Protein AF-A0A2A2HBJ5-F1 (afdb_monomer_lite)

Secondary structure (DSSP, 8-state):
-----------HHHHHH---TTS-HHHHHHHHHHHHHHHHHHHH-TTS--HHHHHHHHHHHHHHHTTPPPPHHHHHHHHHHHHHHHHH--S-TTHHHHHHHHHHHHHHHHHHHHHHH--S-HHHHHHHHHH---HHHHHHHHHHHHHH-HHHHHHHHHHHT-

Foldseek 3Di:
DPPPPPVPPDDLVVLVPFAAPQADPQLSVLLSLLLSLLVVLCVQQVVDDPPLSVVLSVVSVCCRHVNDRADLVNLVVNLVSLVCCLVPDPPGPPCVSSNVSSVSNSVSSVVRSLCNLPVDDPVNLVVCLVPDPDPVSVVVSVVCCCVNVVPVVVVVVVVVVD

Radius of gyration: 21.02 Å; chains: 1; bounding box: 53×34×55 Å

pLDDT: mean 84.23, std 13.8, range [29.95, 96.12]

Structure (mmCIF, N/CA/C/O backbone):
data_AF-A0A2A2HBJ5-F1
#
_entry.id   AF-A0A2A2HBJ5-F1
#
loop_
_atom_site.group_PDB
_atom_site.id
_atom_site.type_symbol
_atom_site.label_atom_id
_atom_site.label_alt_id
_atom_site.label_comp_id
_atom_site.label_asym_id
_atom_site.label_entity_id
_atom_site.label_seq_id
_atom_site.pdbx_PDB_ins_code
_atom_site.Cartn_x
_atom_site.Cartn_y
_atom_site.Cartn_z
_atom_site.occupancy
_atom_site.B_iso_or_equiv
_atom_site.auth_seq_id
_atom_site.auth_comp_id
_atom_site.auth_asym_id
_atom_site.auth_atom_id
_atom_site.pdbx_PDB_model_num
ATOM 1 N N . MET A 1 1 ? 28.585 -11.008 -18.381 1.00 34.12 1 MET A N 1
ATOM 2 C CA . MET A 1 1 ? 27.320 -11.475 -18.988 1.00 34.12 1 MET A CA 1
ATOM 3 C C . MET A 1 1 ? 26.312 -10.337 -18.865 1.00 34.12 1 MET A C 1
ATOM 5 O O . MET A 1 1 ? 25.834 -10.087 -17.770 1.00 34.12 1 MET A O 1
ATOM 9 N N . LYS A 1 2 ? 26.113 -9.544 -19.930 1.00 29.95 2 LYS A N 1
ATOM 10 C CA . LYS A 1 2 ? 25.170 -8.410 -19.924 1.00 29.95 2 LYS A CA 1
ATOM 11 C C . LYS A 1 2 ? 23.758 -8.976 -19.766 1.00 29.95 2 LYS A C 1
ATOM 13 O O . LYS A 1 2 ? 23.359 -9.791 -20.595 1.00 29.95 2 LYS A O 1
ATOM 18 N N . LEU A 1 3 ? 23.029 -8.568 -18.727 1.00 33.78 3 LEU A N 1
ATOM 19 C CA . LEU A 1 3 ? 21.599 -8.836 -18.556 1.00 33.78 3 LEU A CA 1
ATOM 20 C C . LEU A 1 3 ? 20.833 -8.122 -19.677 1.00 33.78 3 LEU A C 1
ATOM 22 O O . LEU A 1 3 ? 20.228 -7.079 -19.492 1.00 33.78 3 LEU A O 1
ATOM 26 N N . LYS A 1 4 ? 20.870 -8.701 -20.876 1.00 36.00 4 LYS A N 1
ATOM 27 C CA . LYS A 1 4 ? 20.031 -8.329 -22.011 1.00 36.00 4 LYS A CA 1
ATOM 28 C C . LYS A 1 4 ? 18.680 -9.033 -21.867 1.00 36.00 4 LYS A C 1
ATOM 30 O O . LYS A 1 4 ? 18.164 -9.589 -22.829 1.00 36.00 4 LYS A O 1
ATOM 35 N N . LYS A 1 5 ? 18.097 -9.021 -20.662 1.00 40.56 5 LYS A N 1
ATOM 36 C CA . LYS A 1 5 ? 16.644 -9.106 -20.577 1.00 40.56 5 LYS A CA 1
ATOM 37 C C . LYS A 1 5 ? 16.180 -7.758 -21.105 1.00 40.56 5 LYS A C 1
ATOM 39 O O . LYS A 1 5 ? 16.064 -6.798 -20.355 1.00 40.56 5 LYS A O 1
ATOM 44 N N . LYS A 1 6 ? 15.948 -7.689 -22.422 1.00 44.06 6 LYS A N 1
ATOM 45 C CA . LYS A 1 6 ? 14.835 -6.881 -22.916 1.00 44.06 6 LYS A CA 1
ATOM 46 C C . LYS A 1 6 ? 13.715 -7.236 -21.943 1.00 44.06 6 LYS A C 1
ATOM 48 O O . LYS A 1 6 ? 13.365 -8.413 -21.869 1.00 44.06 6 LYS A O 1
ATOM 53 N N . LEU A 1 7 ? 13.270 -6.300 -21.104 1.00 50.72 7 LEU A N 1
ATOM 54 C CA . LEU A 1 7 ? 11.927 -6.432 -20.567 1.00 50.72 7 LEU A CA 1
ATOM 55 C C . LEU A 1 7 ? 11.094 -6.549 -21.838 1.00 50.72 7 LEU A C 1
ATOM 57 O O . LEU A 1 7 ? 10.947 -5.575 -22.573 1.00 50.72 7 LEU A O 1
ATOM 61 N N . GLU A 1 8 ? 10.737 -7.778 -22.209 1.00 46.66 8 GLU A N 1
ATOM 62 C CA . GLU A 1 8 ? 9.662 -7.996 -23.147 1.00 46.66 8 GLU A CA 1
ATOM 63 C C . GLU A 1 8 ? 8.510 -7.339 -22.436 1.00 46.66 8 GLU A C 1
ATOM 65 O O . GLU A 1 8 ? 8.067 -7.785 -21.379 1.00 46.66 8 GLU A O 1
ATOM 70 N N . ILE A 1 9 ? 8.174 -6.148 -22.910 1.00 50.09 9 ILE A N 1
ATOM 71 C CA . ILE A 1 9 ? 7.037 -5.430 -22.398 1.00 50.09 9 ILE A CA 1
ATOM 72 C C . ILE A 1 9 ? 5.873 -6.207 -22.965 1.00 50.09 9 ILE A C 1
ATOM 74 O O . ILE A 1 9 ? 5.388 -5.909 -24.052 1.00 50.09 9 ILE A O 1
ATOM 78 N N . ILE A 1 10 ? 5.525 -7.255 -22.222 1.00 52.06 10 ILE A N 1
ATOM 79 C CA . ILE A 1 10 ? 4.247 -7.928 -22.249 1.00 52.06 10 ILE A CA 1
ATOM 80 C C . ILE A 1 10 ? 3.203 -6.814 -22.348 1.00 52.06 10 ILE A C 1
ATOM 82 O O . ILE A 1 10 ? 3.397 -5.737 -21.766 1.00 52.06 10 ILE A O 1
ATOM 86 N N . GLU A 1 11 ? 2.185 -7.015 -23.173 1.00 58.50 11 GLU A N 1
ATOM 87 C CA . GLU A 1 11 ? 1.231 -5.977 -23.542 1.00 58.50 11 GLU A CA 1
ATOM 88 C C . GLU A 1 11 ? 0.760 -5.184 -22.311 1.00 58.50 11 GLU A C 1
ATOM 90 O O . GLU A 1 11 ? 0.708 -5.681 -21.180 1.00 58.50 11 GLU A O 1
ATOM 95 N N . ILE A 1 12 ? 0.519 -3.884 -22.505 1.00 61.31 12 ILE A N 1
ATOM 96 C CA . ILE A 1 12 ? 0.071 -2.989 -21.424 1.00 61.31 12 ILE A CA 1
ATOM 97 C C . ILE A 1 12 ? -1.179 -3.567 -20.742 1.00 61.31 12 ILE A C 1
ATOM 99 O O . ILE A 1 12 ? -1.328 -3.434 -19.526 1.00 61.31 12 ILE A O 1
ATOM 103 N N . ASP A 1 13 ? -2.001 -4.263 -21.522 1.00 66.69 13 ASP A N 1
ATOM 104 C CA . ASP A 1 13 ? -3.262 -4.865 -21.113 1.00 66.69 13 ASP A CA 1
ATOM 105 C C . ASP A 1 13 ? -3.082 -5.982 -20.074 1.00 66.69 13 ASP A C 1
ATOM 107 O O . ASP A 1 13 ? -3.916 -6.126 -19.180 1.00 66.69 13 ASP A O 1
ATOM 111 N N . ASP A 1 14 ? -1.947 -6.684 -20.068 1.00 73.94 14 ASP A N 1
ATOM 112 C CA . ASP A 1 14 ? -1.684 -7.752 -19.099 1.00 73.94 14 ASP A CA 1
ATOM 113 C C . ASP A 1 14 ? -1.605 -7.211 -17.664 1.00 73.94 14 ASP A C 1
ATOM 115 O O . ASP A 1 14 ? -2.049 -7.877 -16.727 1.00 73.94 14 ASP A O 1
ATOM 119 N N . ILE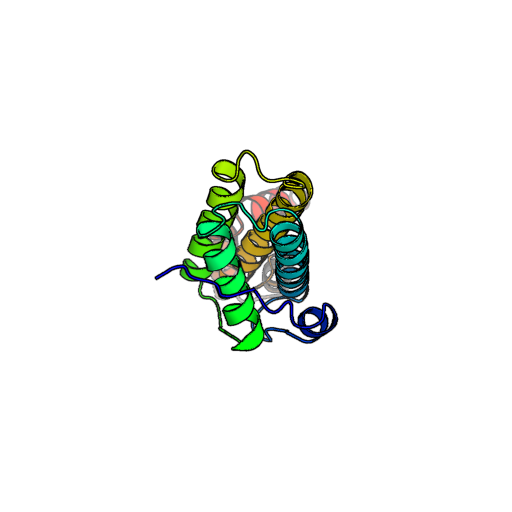 A 1 15 ? -1.136 -5.9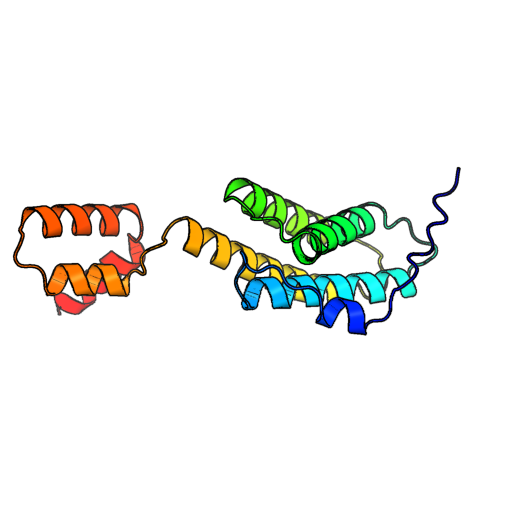69 -17.465 1.00 77.31 15 ILE A N 1
ATOM 120 C CA . ILE A 1 15 ? -1.141 -5.336 -16.132 1.00 77.31 15 ILE A CA 1
ATOM 121 C C . ILE A 1 15 ? -2.568 -5.098 -15.637 1.00 77.31 15 ILE A C 1
ATOM 123 O O . ILE A 1 15 ? -2.821 -5.160 -14.435 1.00 77.31 15 ILE A O 1
ATOM 127 N N . LEU A 1 16 ? -3.512 -4.819 -16.535 1.00 74.81 16 LEU A N 1
ATOM 128 C CA . LEU A 1 16 ? -4.896 -4.560 -16.139 1.00 74.81 16 LEU A CA 1
ATOM 129 C C . LEU A 1 16 ? -5.548 -5.821 -15.558 1.00 74.81 16 LEU A C 1
ATOM 131 O O . LEU A 1 16 ? -6.397 -5.720 -14.670 1.00 74.81 16 LEU A O 1
ATOM 135 N N . THR A 1 17 ? -5.101 -6.997 -16.008 1.00 82.25 17 THR A N 1
ATOM 136 C CA . THR A 1 17 ? -5.641 -8.297 -15.587 1.00 82.25 17 THR A CA 1
ATOM 137 C C . THR A 1 17 ? -5.061 -8.841 -14.284 1.00 82.25 17 THR A C 1
ATOM 139 O O . THR A 1 17 ? -5.722 -9.642 -13.624 1.00 82.25 17 THR A O 1
ATOM 142 N N . VAL A 1 18 ? -3.867 -8.406 -13.861 1.00 85.94 18 VAL A N 1
ATOM 143 C CA . VAL A 1 18 ? -3.277 -8.897 -12.604 1.00 85.94 18 VAL A CA 1
ATOM 144 C C . VAL A 1 18 ? -3.994 -8.288 -11.408 1.00 85.94 18 VAL A C 1
ATOM 146 O O . VAL A 1 18 ? -4.251 -7.087 -11.380 1.00 85.94 18 VAL A O 1
ATOM 149 N N . ASN A 1 19 ? -4.346 -9.095 -10.410 1.00 90.62 19 ASN A N 1
ATOM 150 C CA . ASN A 1 19 ? -5.030 -8.628 -9.209 1.00 90.62 19 ASN A CA 1
ATOM 151 C C . ASN A 1 19 ? -4.725 -9.552 -8.031 1.00 90.62 19 ASN A C 1
ATOM 153 O O . ASN A 1 19 ? -4.814 -10.770 -8.166 1.00 90.62 19 ASN A O 1
ATOM 157 N N . ASN A 1 20 ? -4.431 -8.969 -6.875 1.00 92.25 20 ASN A N 1
ATOM 158 C CA . ASN A 1 20 ? -4.217 -9.702 -5.639 1.00 92.25 20 ASN A CA 1
ATOM 159 C C . ASN A 1 20 ? -5.466 -9.604 -4.756 1.00 92.25 20 ASN A C 1
ATOM 161 O O . ASN A 1 20 ? -5.850 -8.516 -4.331 1.00 92.25 20 ASN A O 1
ATOM 165 N N . SER A 1 21 ? -6.091 -10.744 -4.471 1.00 93.44 21 SER A N 1
ATOM 166 C CA . SER A 1 21 ? -7.329 -10.836 -3.691 1.00 93.44 21 SER A CA 1
ATOM 167 C C . SER A 1 21 ? -7.151 -10.545 -2.199 1.00 93.44 21 SER A C 1
ATOM 169 O O . SER A 1 21 ? -8.144 -10.411 -1.494 1.00 93.44 21 SER A O 1
ATOM 171 N N . TYR A 1 22 ? -5.914 -10.505 -1.697 1.00 90.56 22 TYR A N 1
ATOM 172 C CA . TYR A 1 22 ? -5.607 -10.167 -0.304 1.00 90.56 22 TYR A CA 1
ATOM 173 C C . TYR A 1 22 ? -5.386 -8.672 -0.072 1.00 90.56 22 TYR A C 1
ATOM 175 O O . TYR A 1 22 ? -5.244 -8.271 1.079 1.00 90.56 22 TYR A O 1
ATOM 183 N N . LEU A 1 23 ? -5.306 -7.866 -1.131 1.00 92.06 23 LEU A N 1
ATOM 184 C CA . LEU A 1 23 ? -5.064 -6.428 -1.037 1.00 92.06 23 LEU A CA 1
ATOM 185 C C . LEU A 1 23 ? -6.345 -5.660 -1.346 1.00 92.06 23 LEU A C 1
ATOM 187 O O . LEU A 1 23 ? -7.176 -6.121 -2.131 1.00 92.06 23 LEU A O 1
ATOM 191 N N . SER A 1 24 ? -6.479 -4.457 -0.790 1.00 92.31 24 SER A N 1
ATOM 192 C CA . SER A 1 24 ? -7.568 -3.559 -1.171 1.00 92.31 24 SER A CA 1
ATOM 193 C C . SER A 1 24 ? -7.546 -3.229 -2.670 1.00 92.31 24 SER A C 1
ATOM 195 O O . SER A 1 24 ? -6.492 -3.219 -3.318 1.00 92.31 24 SER A O 1
ATOM 197 N N . ASP A 1 25 ? -8.710 -2.893 -3.230 1.00 92.88 25 ASP A N 1
ATOM 198 C CA . ASP A 1 25 ? -8.819 -2.422 -4.619 1.00 92.88 25 ASP A CA 1
ATOM 199 C C . ASP A 1 25 ? -7.935 -1.194 -4.866 1.00 92.88 25 ASP A C 1
ATOM 201 O O . ASP A 1 25 ? -7.306 -1.062 -5.917 1.00 92.88 25 ASP A O 1
ATOM 205 N N . ASN A 1 26 ? -7.833 -0.322 -3.861 1.00 93.50 26 ASN A N 1
ATOM 206 C CA . ASN A 1 26 ? -7.007 0.876 -3.909 1.00 93.50 26 ASN A CA 1
ATOM 207 C C . ASN A 1 26 ? -5.511 0.536 -4.017 1.00 93.50 26 ASN A C 1
ATOM 209 O O . ASN A 1 26 ? -4.806 1.084 -4.867 1.00 93.50 26 ASN A O 1
ATOM 213 N N . LEU A 1 27 ? -5.016 -0.403 -3.201 1.00 95.19 27 LEU A N 1
ATOM 214 C CA . LEU A 1 27 ? -3.620 -0.830 -3.279 1.00 95.19 27 LEU A CA 1
ATOM 215 C C . LEU A 1 27 ? -3.331 -1.577 -4.589 1.00 95.19 27 LEU A C 1
ATOM 217 O O . LEU A 1 27 ? -2.321 -1.297 -5.240 1.00 95.19 27 LEU A O 1
ATOM 221 N N . ASN A 1 28 ? -4.240 -2.456 -5.024 1.00 94.44 28 ASN A N 1
ATOM 222 C CA . ASN A 1 28 ? -4.165 -3.106 -6.334 1.00 94.44 28 ASN A CA 1
ATOM 223 C C . ASN A 1 28 ? -4.045 -2.077 -7.465 1.00 94.44 28 ASN A C 1
ATOM 225 O O . ASN A 1 28 ? -3.174 -2.202 -8.326 1.00 94.44 28 ASN A O 1
ATOM 229 N N . HIS A 1 29 ? -4.889 -1.044 -7.456 1.00 94.31 29 HIS A N 1
ATOM 230 C CA . HIS A 1 29 ? -4.878 0.015 -8.459 1.00 94.31 29 HIS A CA 1
ATOM 231 C C . HIS A 1 29 ? -3.514 0.713 -8.542 1.00 94.31 29 HIS A C 1
ATOM 233 O O . HIS A 1 29 ? -2.923 0.789 -9.622 1.00 94.31 29 HIS A O 1
ATOM 239 N N . TYR A 1 30 ? -2.967 1.175 -7.414 1.00 95.62 30 TYR A N 1
ATOM 240 C CA . TYR A 1 30 ? -1.698 1.906 -7.432 1.00 95.62 30 TYR A CA 1
ATOM 241 C C . TYR A 1 30 ? -0.480 1.020 -7.702 1.00 95.62 30 TYR A C 1
ATOM 243 O O . TYR A 1 30 ? 0.479 1.481 -8.326 1.00 95.62 30 TYR A O 1
ATOM 251 N N . MET A 1 31 ? -0.520 -0.261 -7.325 1.00 95.44 31 MET A N 1
ATOM 252 C CA . MET A 1 31 ? 0.493 -1.235 -7.741 1.00 95.44 31 MET A CA 1
ATOM 253 C C . MET A 1 31 ? 0.483 -1.449 -9.261 1.00 95.44 31 MET A C 1
ATOM 255 O O . MET A 1 31 ? 1.542 -1.407 -9.887 1.00 95.44 31 MET A O 1
ATOM 259 N N . LYS A 1 32 ? -0.697 -1.595 -9.879 1.00 94.25 32 LYS A N 1
ATOM 260 C CA . LYS A 1 32 ? -0.835 -1.697 -11.344 1.00 94.25 32 LYS A CA 1
ATOM 261 C C . LYS A 1 32 ? -0.358 -0.426 -12.047 1.00 94.25 32 LYS A C 1
ATOM 263 O O . LYS A 1 32 ? 0.442 -0.501 -12.977 1.00 94.25 32 LYS A O 1
ATOM 268 N N . SER A 1 33 ? -0.771 0.741 -11.552 1.00 92.94 33 SER A N 1
ATOM 269 C CA . SER A 1 33 ? -0.291 2.044 -12.037 1.00 92.94 33 SER A CA 1
ATOM 270 C C . SER A 1 33 ? 1.239 2.143 -11.960 1.00 92.94 33 SER A C 1
ATOM 272 O O . SER A 1 33 ? 1.893 2.611 -12.892 1.00 92.94 33 SER A O 1
ATOM 274 N N . MET A 1 34 ? 1.845 1.614 -10.890 1.00 93.50 34 MET A N 1
ATOM 275 C CA . MET A 1 34 ? 3.301 1.576 -10.745 1.00 93.50 34 MET A CA 1
ATOM 276 C C . MET A 1 34 ? 3.975 0.679 -11.777 1.00 93.50 34 MET A C 1
ATOM 278 O O . MET A 1 34 ? 4.944 1.113 -12.398 1.00 93.50 34 MET A O 1
ATOM 282 N N . LEU A 1 35 ? 3.461 -0.531 -12.014 1.00 92.19 35 LEU A N 1
ATOM 283 C CA . LEU A 1 35 ? 3.981 -1.401 -13.073 1.00 92.19 35 LEU A CA 1
ATOM 284 C C . LEU A 1 35 ? 3.903 -0.729 -14.446 1.00 92.19 35 LEU A C 1
ATOM 286 O O . LEU A 1 35 ? 4.858 -0.799 -15.223 1.00 92.19 35 LEU A O 1
ATOM 290 N N . PHE A 1 36 ? 2.793 -0.048 -14.730 1.00 90.44 36 PHE A N 1
ATOM 291 C CA . PHE A 1 36 ? 2.599 0.667 -15.985 1.00 90.44 36 PHE A CA 1
ATOM 292 C C . PHE A 1 36 ? 3.629 1.791 -16.156 1.00 90.44 36 PHE A C 1
ATOM 294 O O . PHE A 1 36 ? 4.339 1.841 -17.164 1.00 90.44 36 PHE A O 1
ATOM 301 N N . ASN A 1 37 ? 3.788 2.638 -15.138 1.00 89.81 37 ASN A N 1
ATOM 302 C CA . ASN A 1 37 ? 4.742 3.743 -15.170 1.00 89.81 37 ASN A CA 1
ATOM 303 C C . ASN A 1 37 ? 6.191 3.250 -15.274 1.00 89.81 37 ASN A C 1
ATOM 305 O O . ASN A 1 37 ? 6.961 3.781 -16.072 1.00 89.81 37 ASN A O 1
ATOM 309 N N . LEU A 1 38 ? 6.564 2.193 -14.545 1.00 89.12 38 LEU A N 1
ATOM 310 C CA . LEU A 1 38 ? 7.896 1.587 -14.644 1.00 89.12 38 LEU A CA 1
ATOM 311 C C . LEU A 1 38 ? 8.177 1.060 -16.057 1.00 89.12 38 LEU A C 1
ATOM 313 O O . LEU A 1 38 ? 9.270 1.274 -16.575 1.00 89.12 38 LEU A O 1
ATOM 317 N N . ARG A 1 39 ? 7.190 0.459 -16.736 1.00 87.19 39 ARG A N 1
ATOM 318 C CA . ARG A 1 39 ? 7.340 0.048 -18.144 1.00 87.19 39 ARG A CA 1
ATOM 319 C C . ARG A 1 39 ? 7.583 1.238 -19.071 1.00 87.19 39 ARG A C 1
ATOM 321 O O . ARG A 1 39 ? 8.422 1.132 -19.965 1.00 87.19 39 ARG A O 1
ATOM 328 N N . ILE A 1 40 ? 6.896 2.365 -18.868 1.00 85.69 40 ILE A N 1
ATOM 329 C CA . ILE A 1 40 ? 7.153 3.595 -19.638 1.00 85.69 40 ILE A CA 1
ATOM 330 C C . ILE A 1 40 ? 8.588 4.074 -19.410 1.00 85.69 40 ILE A C 1
ATOM 332 O O . ILE A 1 40 ? 9.285 4.371 -20.382 1.00 85.69 40 ILE A O 1
ATOM 336 N N . ILE A 1 41 ? 9.048 4.095 -18.158 1.00 86.81 41 ILE A N 1
ATOM 337 C CA . ILE A 1 41 ? 10.421 4.478 -17.816 1.00 86.81 41 ILE A CA 1
ATOM 338 C C . ILE A 1 41 ? 11.431 3.568 -18.514 1.00 86.81 41 ILE A C 1
ATOM 340 O O . ILE A 1 41 ? 12.323 4.069 -19.196 1.00 86.81 41 ILE A O 1
ATOM 344 N N . PHE A 1 42 ? 11.265 2.247 -18.432 1.00 86.12 42 PHE A N 1
ATOM 345 C CA . PHE A 1 42 ? 12.185 1.299 -19.064 1.00 86.12 42 PHE A CA 1
ATOM 346 C C . PHE A 1 42 ? 12.264 1.456 -20.589 1.00 86.12 42 PHE A C 1
ATOM 348 O O . PHE A 1 42 ? 13.327 1.235 -21.160 1.00 86.12 42 PHE A O 1
ATOM 355 N N . ARG A 1 43 ? 11.179 1.878 -21.261 1.00 82.75 43 ARG A N 1
ATOM 356 C CA . ARG A 1 43 ? 11.189 2.152 -22.715 1.00 82.75 43 ARG A CA 1
ATOM 357 C C . ARG A 1 43 ? 12.045 3.353 -23.100 1.00 82.75 43 ARG A C 1
ATOM 359 O O . ARG A 1 43 ? 12.634 3.340 -24.173 1.00 82.75 43 ARG A O 1
ATOM 366 N N . HIS A 1 44 ? 12.075 4.386 -22.265 1.00 82.75 44 HIS A N 1
ATOM 367 C CA . HIS A 1 44 ? 12.731 5.657 -22.590 1.00 82.75 44 HIS A CA 1
ATOM 368 C C . HIS A 1 44 ? 14.156 5.762 -22.038 1.00 82.75 44 HIS A C 1
ATOM 370 O O . HIS A 1 44 ? 14.864 6.702 -22.372 1.00 82.75 44 HIS A O 1
ATOM 376 N N . ASN A 1 45 ? 14.572 4.794 -21.221 1.00 81.31 45 ASN A N 1
ATOM 377 C CA . ASN A 1 45 ? 15.846 4.789 -20.504 1.00 81.31 45 ASN A CA 1
ATOM 378 C C . ASN A 1 45 ? 16.581 3.447 -20.732 1.00 81.31 45 ASN A C 1
ATOM 380 O O . ASN A 1 45 ? 17.113 2.841 -19.807 1.00 81.31 45 ASN A O 1
ATOM 384 N N . ILE A 1 46 ? 16.538 2.923 -21.968 1.00 72.25 46 ILE A N 1
ATOM 385 C CA . ILE A 1 46 ? 17.042 1.576 -22.326 1.00 72.25 46 ILE A CA 1
ATOM 386 C C . ILE A 1 46 ? 18.549 1.427 -22.071 1.00 72.25 46 ILE A C 1
ATOM 388 O O . ILE A 1 46 ? 19.006 0.335 -21.731 1.00 72.25 46 ILE A O 1
ATOM 392 N N . ASP A 1 47 ? 19.309 2.508 -22.249 1.00 70.75 47 ASP A N 1
ATOM 393 C CA . ASP A 1 47 ? 20.766 2.516 -22.094 1.00 70.75 47 ASP A CA 1
ATOM 394 C C . ASP A 1 47 ? 21.220 2.828 -20.655 1.00 70.75 47 ASP A C 1
ATOM 396 O O . ASP A 1 47 ? 22.416 2.763 -20.359 1.00 70.75 47 ASP A O 1
ATOM 400 N N . ASP A 1 48 ? 20.280 3.109 -19.746 1.00 76.06 48 ASP A N 1
ATOM 401 C CA . ASP A 1 48 ? 20.568 3.460 -18.358 1.00 76.06 48 ASP A CA 1
ATOM 402 C C . ASP A 1 48 ? 20.624 2.231 -17.441 1.00 76.06 48 ASP A C 1
ATOM 404 O O . ASP A 1 48 ? 19.958 1.210 -17.642 1.00 76.06 48 ASP A O 1
ATOM 408 N N . ASN A 1 49 ? 21.412 2.331 -16.366 1.00 79.69 49 ASN A N 1
ATOM 409 C CA . ASN A 1 49 ? 21.432 1.306 -15.327 1.00 79.69 49 ASN A CA 1
ATOM 410 C C . ASN A 1 49 ? 20.248 1.490 -14.364 1.00 79.69 49 ASN A C 1
ATOM 412 O O . ASN A 1 49 ? 20.323 2.270 -13.417 1.00 79.69 49 ASN A O 1
ATOM 416 N N . LEU A 1 50 ? 19.168 0.741 -14.595 1.00 84.88 50 LEU A N 1
ATOM 417 C CA . LEU A 1 50 ? 17.919 0.822 -13.827 1.00 84.88 50 LEU A CA 1
ATOM 418 C C . LEU A 1 50 ? 17.696 -0.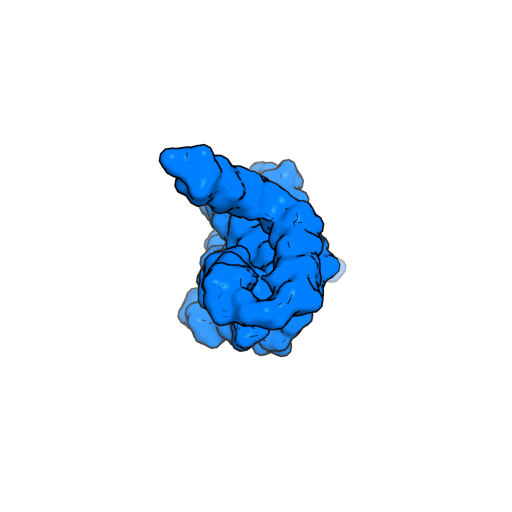387 -12.907 1.00 84.88 50 LEU A C 1
ATOM 420 O O . LEU A 1 50 ? 16.555 -0.764 -12.641 1.00 84.88 50 LEU A O 1
ATOM 424 N N . GLU A 1 51 ? 18.769 -1.032 -12.440 1.00 85.19 51 GLU A N 1
ATOM 425 C CA . GLU A 1 51 ? 18.694 -2.307 -11.713 1.00 85.19 51 GLU A CA 1
ATOM 426 C C . GLU A 1 51 ? 17.724 -2.277 -10.517 1.00 85.19 51 GLU A C 1
ATOM 428 O O . GLU A 1 51 ? 16.929 -3.203 -10.344 1.00 85.19 51 GLU A O 1
ATOM 433 N N . ASP A 1 52 ? 17.729 -1.202 -9.726 1.00 85.88 52 ASP A N 1
ATOM 434 C CA . ASP A 1 52 ? 16.849 -1.064 -8.560 1.00 85.88 52 ASP A CA 1
ATOM 435 C C . ASP A 1 52 ? 15.370 -0.928 -8.949 1.00 85.88 52 ASP A C 1
ATOM 437 O O . ASP A 1 52 ? 14.505 -1.562 -8.337 1.00 85.88 52 ASP A O 1
ATOM 441 N N . LEU A 1 53 ? 15.073 -0.169 -10.008 1.00 88.31 53 LEU A N 1
ATOM 442 C CA . LEU A 1 53 ? 13.715 -0.046 -10.542 1.00 88.31 53 LEU A CA 1
ATOM 443 C C . LEU A 1 53 ? 13.225 -1.378 -11.115 1.00 88.31 53 LEU A C 1
ATOM 445 O O . LEU A 1 53 ? 12.066 -1.737 -10.925 1.00 88.31 53 LEU A O 1
ATOM 449 N N . ILE A 1 54 ? 14.102 -2.135 -11.779 1.00 88.19 54 ILE A N 1
ATOM 450 C CA . ILE A 1 54 ? 13.780 -3.459 -12.326 1.00 88.19 54 ILE A CA 1
ATOM 451 C C . ILE A 1 54 ? 13.484 -4.450 -11.195 1.00 88.19 54 ILE A C 1
ATOM 453 O O . ILE A 1 54 ? 12.492 -5.178 -11.255 1.00 88.19 54 ILE A O 1
ATOM 457 N N . LYS A 1 55 ? 14.301 -4.472 -10.134 1.00 89.81 55 LYS A N 1
ATOM 458 C CA . LYS A 1 55 ? 14.040 -5.306 -8.947 1.00 89.81 55 LYS A CA 1
ATOM 459 C C . LYS A 1 55 ? 12.702 -4.953 -8.303 1.00 89.81 55 LYS A C 1
ATOM 461 O O . LYS A 1 55 ? 11.953 -5.845 -7.912 1.00 89.81 55 LYS A O 1
ATOM 466 N N . PHE A 1 56 ? 12.390 -3.664 -8.210 1.00 92.31 56 PHE A N 1
ATOM 467 C CA . PHE A 1 56 ? 11.120 -3.207 -7.664 1.00 92.31 56 PHE A CA 1
ATOM 468 C C . PHE A 1 56 ? 9.922 -3.563 -8.547 1.00 92.31 56 PHE A C 1
ATOM 470 O O . PHE A 1 56 ? 8.910 -4.022 -8.020 1.00 92.31 56 PHE A O 1
ATOM 477 N N . TYR A 1 57 ? 10.058 -3.433 -9.871 1.00 91.94 57 TYR A N 1
ATOM 478 C CA . TYR A 1 57 ? 9.057 -3.876 -10.842 1.00 91.94 57 TYR A CA 1
ATOM 479 C C . TYR A 1 57 ? 8.683 -5.341 -10.606 1.00 91.94 57 TYR A C 1
ATOM 481 O O . TYR A 1 57 ? 7.519 -5.639 -10.350 1.00 91.94 57 TYR A O 1
ATOM 489 N N . TYR A 1 58 ? 9.672 -6.242 -10.594 1.00 91.06 58 TYR A N 1
ATOM 490 C CA . TYR A 1 58 ? 9.408 -7.669 -10.400 1.00 91.06 58 TYR A CA 1
ATOM 491 C C . TYR A 1 58 ? 8.826 -7.972 -9.023 1.00 91.06 58 TYR A C 1
ATOM 493 O O . TYR A 1 58 ? 8.010 -8.877 -8.895 1.00 91.06 58 TYR A O 1
ATOM 501 N N . LYS A 1 59 ? 9.191 -7.203 -7.991 1.00 94.19 59 LYS A N 1
ATOM 502 C CA . LYS A 1 59 ? 8.579 -7.355 -6.671 1.00 94.19 59 LYS A CA 1
ATOM 503 C C . LYS A 1 59 ? 7.078 -7.053 -6.706 1.00 94.19 59 LYS A C 1
ATOM 505 O O . LYS A 1 59 ? 6.303 -7.829 -6.159 1.00 94.19 59 LYS A O 1
ATOM 510 N N . ILE A 1 60 ? 6.667 -5.938 -7.313 1.00 94.38 60 ILE A N 1
ATOM 511 C CA . ILE A 1 60 ? 5.243 -5.584 -7.422 1.00 94.38 60 ILE A CA 1
ATOM 512 C C . ILE A 1 60 ? 4.508 -6.594 -8.309 1.00 94.38 60 ILE A C 1
ATOM 514 O O . ILE A 1 60 ? 3.418 -7.038 -7.955 1.00 94.38 60 ILE A O 1
ATOM 518 N N . GLU A 1 61 ? 5.114 -6.982 -9.431 1.00 92.62 61 GLU A N 1
ATOM 519 C CA . GLU A 1 61 ? 4.554 -7.972 -10.352 1.00 92.62 61 GLU A CA 1
ATOM 520 C C . GLU A 1 61 ? 4.324 -9.311 -9.647 1.00 92.62 61 GLU A C 1
ATOM 522 O O . GLU A 1 61 ? 3.229 -9.861 -9.735 1.00 92.62 61 GLU A O 1
ATOM 527 N N . ASP A 1 62 ? 5.297 -9.795 -8.874 1.00 92.88 62 ASP A N 1
ATOM 528 C CA . ASP A 1 62 ? 5.169 -11.016 -8.079 1.00 92.88 62 ASP A CA 1
ATOM 529 C C . ASP A 1 62 ? 4.047 -10.916 -7.046 1.00 92.88 62 ASP A C 1
ATOM 531 O O . ASP A 1 62 ? 3.261 -11.852 -6.908 1.00 92.88 62 ASP A O 1
ATOM 535 N N . ILE A 1 63 ? 3.940 -9.786 -6.339 1.00 95.00 63 ILE A N 1
ATOM 536 C CA . ILE A 1 63 ? 2.869 -9.577 -5.358 1.00 95.00 63 ILE A CA 1
ATOM 537 C C . ILE A 1 63 ? 1.500 -9.689 -6.032 1.00 95.00 63 ILE A C 1
ATOM 539 O O . ILE A 1 63 ? 0.624 -10.376 -5.507 1.00 95.00 63 ILE A O 1
ATOM 543 N N . LEU A 1 64 ? 1.315 -9.048 -7.187 1.00 93.25 64 LEU A N 1
ATOM 544 C CA . LEU A 1 64 ? 0.037 -9.045 -7.896 1.00 93.25 64 LEU A CA 1
ATOM 545 C C . LEU A 1 64 ? -0.284 -10.394 -8.552 1.00 93.25 64 LEU A C 1
ATOM 547 O O . LEU A 1 64 ? -1.401 -10.883 -8.427 1.00 93.25 64 LEU A O 1
ATOM 551 N N . THR A 1 65 ? 0.683 -11.002 -9.237 1.00 91.25 65 THR A N 1
ATOM 552 C CA . THR A 1 65 ? 0.472 -12.210 -10.056 1.00 91.25 65 THR A CA 1
ATOM 553 C C . THR A 1 65 ? 0.409 -13.488 -9.230 1.00 91.25 65 THR A C 1
ATOM 555 O O . THR A 1 65 ? -0.405 -14.364 -9.510 1.00 91.25 65 THR A O 1
ATOM 558 N N . LYS A 1 66 ? 1.247 -13.609 -8.193 1.00 92.06 66 LYS A N 1
ATOM 559 C CA . LYS A 1 66 ? 1.309 -14.802 -7.333 1.00 92.06 66 LYS A CA 1
ATOM 560 C C . LYS A 1 66 ? 0.331 -14.731 -6.164 1.00 92.06 66 LYS A C 1
ATOM 562 O O . LYS A 1 66 ? 0.347 -15.617 -5.314 1.00 92.06 66 LYS A O 1
ATOM 567 N N . ASN A 1 67 ? -0.499 -13.687 -6.116 1.00 89.44 67 ASN A N 1
ATOM 568 C CA . ASN A 1 67 ? -1.487 -13.464 -5.069 1.00 89.44 67 ASN A CA 1
ATOM 569 C C . ASN A 1 67 ? -0.862 -13.524 -3.659 1.00 89.44 67 ASN A C 1
ATOM 571 O O . ASN A 1 67 ? -1.355 -14.209 -2.762 1.00 89.44 67 ASN A O 1
ATOM 575 N N . ILE A 1 68 ? 0.290 -12.861 -3.484 1.00 91.50 68 ILE A N 1
ATOM 576 C CA . ILE A 1 68 ? 1.063 -12.911 -2.236 1.00 91.50 68 ILE A CA 1
ATOM 577 C C . ILE A 1 68 ? 0.333 -12.108 -1.163 1.00 91.50 68 ILE A C 1
ATOM 579 O O . ILE A 1 68 ? 0.182 -10.892 -1.287 1.00 91.50 68 ILE A O 1
ATOM 583 N N . LYS A 1 69 ? -0.073 -12.767 -0.079 1.00 92.12 69 LYS A N 1
ATOM 584 C CA . LYS A 1 69 ? -0.564 -12.073 1.112 1.00 92.12 69 LYS A CA 1
ATOM 585 C C . LYS A 1 69 ? 0.583 -11.290 1.756 1.00 92.12 69 LYS A C 1
ATOM 587 O O . LYS A 1 69 ? 1.632 -11.866 2.033 1.00 92.12 69 LYS A O 1
ATOM 592 N N . LEU A 1 70 ? 0.378 -9.997 1.995 1.00 91.81 70 LEU A N 1
ATOM 593 C CA . LEU A 1 70 ? 1.360 -9.139 2.658 1.00 91.81 70 LEU A CA 1
ATOM 594 C C . LEU A 1 70 ? 1.057 -9.052 4.152 1.00 91.81 70 LEU A C 1
ATOM 596 O O . LEU A 1 70 ? -0.049 -8.684 4.537 1.00 91.81 70 LEU A O 1
ATOM 600 N N . GLU A 1 71 ? 2.041 -9.358 4.992 1.00 91.81 71 GLU A N 1
ATOM 601 C CA . GLU A 1 71 ? 1.950 -9.080 6.425 1.00 91.81 71 GLU A CA 1
ATOM 602 C C . GLU A 1 71 ? 2.404 -7.646 6.737 1.00 91.81 71 GLU A C 1
ATOM 604 O O . GLU A 1 71 ? 3.044 -6.981 5.918 1.00 91.81 71 GLU A O 1
ATOM 609 N N . ASN A 1 72 ? 2.133 -7.165 7.955 1.00 89.44 72 ASN A N 1
ATOM 610 C CA . ASN A 1 72 ? 2.502 -5.811 8.391 1.00 89.44 72 ASN A CA 1
ATOM 611 C C . ASN A 1 72 ? 3.979 -5.475 8.127 1.00 89.44 72 ASN A C 1
ATOM 613 O O . ASN A 1 72 ? 4.302 -4.367 7.696 1.00 89.44 72 ASN A O 1
ATOM 617 N N . GLU A 1 73 ? 4.886 -6.427 8.355 1.00 91.12 73 GLU A N 1
ATOM 618 C CA . GLU A 1 73 ? 6.315 -6.234 8.096 1.00 91.12 73 GLU A CA 1
ATOM 619 C C . GLU A 1 73 ? 6.646 -6.164 6.599 1.00 91.12 73 GLU A C 1
ATOM 621 O O . GLU A 1 73 ? 7.538 -5.412 6.199 1.00 91.12 73 GLU A O 1
ATOM 626 N N . ASP A 1 74 ? 5.913 -6.876 5.745 1.00 93.62 74 ASP A N 1
ATOM 627 C CA . ASP A 1 74 ? 6.093 -6.800 4.294 1.00 93.62 74 ASP A CA 1
ATOM 628 C C . ASP A 1 74 ? 5.604 -5.466 3.741 1.00 93.62 74 ASP A C 1
ATOM 630 O O . ASP A 1 74 ? 6.286 -4.863 2.904 1.00 93.62 74 ASP A O 1
ATOM 634 N N . ILE A 1 75 ? 4.483 -4.963 4.267 1.00 94.00 75 ILE A N 1
ATOM 635 C CA . ILE A 1 75 ? 3.952 -3.638 3.936 1.00 94.00 75 ILE A CA 1
ATOM 636 C C . ILE A 1 75 ? 4.963 -2.556 4.341 1.00 94.00 75 ILE A C 1
ATOM 638 O O . ILE A 1 75 ? 5.353 -1.741 3.505 1.00 94.00 75 ILE A O 1
ATOM 642 N N . LYS A 1 76 ? 5.494 -2.587 5.574 1.00 92.62 76 LYS A N 1
ATOM 643 C CA . LYS A 1 76 ? 6.538 -1.644 6.032 1.00 92.62 76 LYS A CA 1
ATOM 644 C C . LYS A 1 76 ? 7.799 -1.693 5.165 1.00 92.62 76 LYS A C 1
ATOM 646 O O . LYS A 1 76 ? 8.360 -0.649 4.808 1.00 92.62 76 LYS A O 1
ATOM 651 N N . LYS A 1 77 ? 8.252 -2.895 4.788 1.00 94.25 77 LYS A N 1
ATOM 652 C CA . LYS A 1 77 ? 9.387 -3.070 3.866 1.00 94.25 77 LYS A CA 1
ATOM 653 C C . LYS A 1 77 ? 9.083 -2.471 2.496 1.00 94.25 77 LYS A C 1
ATOM 655 O O . LYS A 1 77 ? 9.966 -1.858 1.898 1.00 94.25 77 LYS A O 1
ATOM 660 N N . LEU A 1 78 ? 7.863 -2.643 1.990 1.00 95.56 78 LEU A N 1
ATOM 661 C CA . LEU A 1 78 ? 7.457 -2.115 0.692 1.00 95.56 78 LEU A CA 1
ATOM 662 C C . LEU A 1 78 ? 7.340 -0.584 0.701 1.00 95.56 78 LEU A C 1
ATOM 664 O O . LEU A 1 78 ? 7.821 0.047 -0.239 1.00 95.56 78 LEU A O 1
ATOM 668 N N . ILE A 1 79 ? 6.832 0.017 1.782 1.00 94.88 79 ILE A N 1
ATOM 669 C CA . ILE A 1 79 ? 6.865 1.475 1.999 1.00 94.88 79 ILE A CA 1
ATOM 670 C C . ILE A 1 79 ? 8.313 1.966 1.943 1.00 94.88 79 ILE A C 1
ATOM 672 O O . ILE A 1 79 ? 8.652 2.819 1.128 1.00 94.88 79 ILE A O 1
ATOM 676 N N . THR A 1 80 ? 9.199 1.354 2.734 1.00 93.31 80 THR A N 1
ATOM 677 C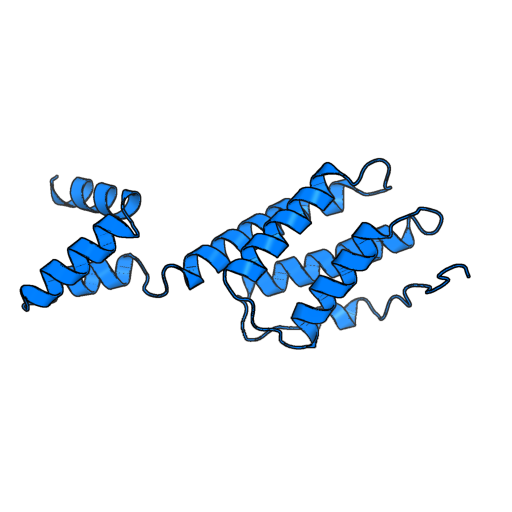 CA . THR A 1 80 ? 10.622 1.730 2.787 1.00 93.31 80 THR A CA 1
ATOM 678 C C . THR A 1 80 ? 11.290 1.657 1.411 1.00 93.31 80 THR A C 1
ATOM 680 O O . THR A 1 80 ? 12.072 2.534 1.049 1.00 93.31 80 THR A O 1
ATOM 683 N N . GLN A 1 81 ? 10.996 0.619 0.627 1.00 92.69 81 GLN A N 1
ATOM 684 C CA . GLN A 1 81 ? 11.541 0.464 -0.724 1.00 92.69 81 GLN A CA 1
ATOM 685 C C . GLN A 1 81 ? 10.981 1.502 -1.704 1.00 92.69 81 GLN A C 1
ATOM 687 O O . GLN A 1 81 ? 11.753 2.092 -2.456 1.00 92.69 81 GLN A O 1
ATOM 692 N N . THR A 1 82 ? 9.677 1.777 -1.651 1.00 93.19 82 THR A N 1
ATOM 693 C CA . THR A 1 82 ? 9.025 2.797 -2.491 1.00 93.19 82 THR A CA 1
ATOM 694 C C . THR A 1 82 ? 9.595 4.194 -2.206 1.00 93.19 82 THR A C 1
ATOM 696 O O . THR A 1 82 ? 9.905 4.954 -3.127 1.00 93.19 82 THR A O 1
ATOM 699 N N . THR A 1 83 ? 9.844 4.508 -0.931 1.00 90.50 83 THR A N 1
ATOM 700 C CA . THR A 1 83 ? 10.517 5.747 -0.519 1.00 90.50 83 THR A CA 1
ATOM 701 C C . THR A 1 83 ? 11.959 5.802 -1.021 1.00 90.50 83 THR A C 1
ATOM 703 O O . THR A 1 83 ? 12.373 6.817 -1.576 1.00 90.50 83 THR A O 1
ATOM 706 N N . LYS A 1 84 ? 12.728 4.710 -0.896 1.00 89.44 84 LYS A N 1
ATOM 707 C CA . LYS A 1 84 ? 14.114 4.650 -1.398 1.00 89.44 84 LYS A CA 1
ATOM 708 C C . LYS A 1 84 ? 14.201 4.903 -2.898 1.00 89.44 84 LYS A C 1
ATOM 710 O O . LYS A 1 84 ? 15.098 5.614 -3.329 1.00 89.44 84 LYS A O 1
ATOM 715 N N . ILE A 1 85 ? 13.266 4.370 -3.680 1.00 86.62 85 ILE A N 1
ATOM 716 C CA . ILE A 1 85 ? 13.196 4.628 -5.123 1.00 86.62 85 ILE A CA 1
ATOM 717 C C . ILE A 1 85 ? 12.978 6.109 -5.397 1.00 86.62 85 ILE A C 1
ATOM 719 O O . ILE A 1 85 ? 13.681 6.684 -6.220 1.00 86.62 85 ILE A O 1
ATOM 723 N N . THR A 1 86 ? 12.067 6.742 -4.664 1.00 83.12 86 THR A N 1
ATOM 724 C CA . THR A 1 86 ? 11.806 8.182 -4.799 1.00 83.12 86 THR A CA 1
ATOM 725 C C . THR A 1 86 ? 13.052 9.017 -4.486 1.00 83.12 86 THR A C 1
ATOM 727 O O . THR A 1 86 ? 13.319 9.994 -5.172 1.00 83.12 86 THR A O 1
ATOM 730 N N . LEU A 1 87 ? 13.839 8.628 -3.478 1.00 82.19 87 LEU A N 1
ATOM 731 C CA . LEU A 1 87 ? 15.022 9.383 -3.046 1.00 82.19 87 LEU A CA 1
ATOM 732 C C . LEU A 1 87 ? 16.268 9.133 -3.905 1.00 82.19 87 LEU A C 1
ATOM 734 O O . LEU A 1 87 ? 17.068 10.043 -4.100 1.00 82.19 87 LEU A O 1
ATOM 738 N N . ASN A 1 88 ? 16.453 7.905 -4.390 1.00 78.62 88 ASN A N 1
ATOM 739 C CA . ASN A 1 88 ? 17.700 7.487 -5.033 1.00 78.62 88 ASN A CA 1
ATOM 740 C C . ASN A 1 88 ? 17.641 7.531 -6.562 1.00 78.62 88 ASN A C 1
ATOM 742 O O . ASN A 1 88 ? 18.686 7.498 -7.212 1.00 78.62 88 ASN A O 1
ATOM 746 N N . THR A 1 89 ? 16.447 7.597 -7.155 1.00 73.19 89 THR A N 1
ATOM 747 C CA . THR A 1 89 ? 16.316 7.618 -8.613 1.00 73.19 89 THR A CA 1
ATOM 748 C C . THR A 1 89 ? 16.505 9.044 -9.117 1.00 73.19 89 THR A C 1
ATOM 750 O O . THR A 1 89 ? 15.573 9.839 -9.146 1.00 73.19 89 THR A O 1
ATOM 753 N N . THR A 1 90 ? 17.730 9.375 -9.515 1.00 66.62 90 THR A N 1
ATOM 754 C CA . THR A 1 90 ? 18.080 10.665 -10.125 1.00 66.62 90 THR A CA 1
ATOM 755 C C . THR A 1 90 ? 18.522 10.448 -11.573 1.00 66.62 90 THR A C 1
ATOM 757 O O . THR A 1 90 ? 19.006 9.374 -11.916 1.00 66.62 90 THR A O 1
ATOM 760 N N . ASN A 1 91 ? 18.334 11.453 -12.435 1.00 70.81 91 ASN A N 1
ATOM 761 C CA . ASN A 1 91 ? 18.736 11.434 -13.854 1.00 70.81 91 ASN A CA 1
ATOM 762 C C . ASN A 1 91 ? 18.025 10.411 -14.763 1.00 70.81 91 ASN A C 1
ATOM 764 O O . ASN A 1 91 ? 18.561 10.048 -15.801 1.00 70.81 91 ASN A O 1
ATOM 768 N N . VAL A 1 92 ? 16.807 9.990 -14.417 1.00 79.31 92 VAL A N 1
ATOM 769 C CA . VAL A 1 92 ? 15.958 9.158 -15.287 1.00 79.31 92 VAL A CA 1
ATOM 770 C C . VAL A 1 92 ? 14.986 10.048 -16.064 1.00 79.31 92 VAL A C 1
ATOM 772 O O . VAL A 1 92 ? 14.285 10.885 -15.485 1.00 79.31 92 VAL A O 1
ATOM 775 N N . HIS A 1 93 ? 14.908 9.877 -17.381 1.00 78.62 93 HIS A N 1
ATOM 776 C CA . HIS A 1 93 ? 13.941 10.591 -18.206 1.00 78.62 93 HIS A CA 1
ATOM 777 C C . HIS A 1 93 ? 12.510 10.190 -17.829 1.00 78.62 93 HIS A C 1
ATOM 779 O O . HIS A 1 93 ? 12.181 9.004 -17.764 1.00 78.62 93 HIS A O 1
ATOM 785 N N . GLY A 1 94 ? 11.650 11.184 -17.587 1.00 78.62 94 GLY A N 1
ATOM 786 C CA . GLY A 1 94 ? 10.260 10.966 -17.176 1.00 78.62 94 GLY A CA 1
ATOM 787 C C . GLY A 1 94 ? 10.072 10.633 -15.691 1.00 78.62 94 GLY A C 1
ATOM 788 O O . GLY A 1 94 ? 8.979 10.230 -15.301 1.00 78.62 94 GLY A O 1
ATOM 789 N N . ILE A 1 95 ? 11.095 10.817 -14.845 1.00 81.81 95 ILE A N 1
ATOM 790 C CA . ILE A 1 95 ? 11.049 10.423 -13.425 1.00 81.81 95 ILE A CA 1
ATOM 791 C C . ILE A 1 95 ? 9.914 11.071 -12.614 1.00 81.81 95 ILE A C 1
ATOM 793 O O . ILE A 1 95 ? 9.435 10.480 -11.649 1.00 81.81 95 ILE A O 1
ATOM 797 N N . SER A 1 96 ? 9.418 12.243 -13.021 1.00 83.81 96 SER A N 1
ATOM 798 C CA . SER A 1 96 ? 8.275 12.900 -12.373 1.00 83.81 96 SER A CA 1
ATOM 799 C C . SER A 1 96 ? 7.015 12.024 -12.344 1.00 83.81 96 SER A C 1
ATOM 801 O O . SER A 1 96 ? 6.273 12.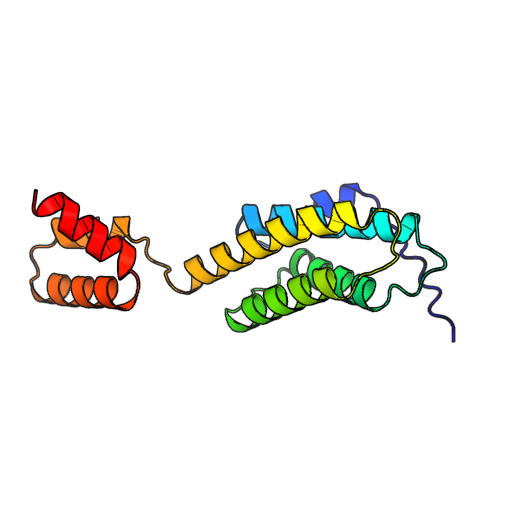066 -11.365 1.00 83.81 96 SER A O 1
ATOM 803 N N . ILE A 1 97 ? 6.813 11.181 -13.364 1.00 83.81 97 ILE A N 1
ATOM 804 C CA . ILE A 1 97 ? 5.697 10.223 -13.444 1.00 83.81 97 ILE A CA 1
ATOM 805 C C . ILE A 1 97 ? 5.798 9.178 -12.322 1.00 83.81 97 ILE A C 1
ATOM 807 O O . ILE A 1 97 ? 4.789 8.740 -11.767 1.00 83.81 97 ILE A O 1
ATOM 811 N N . ILE A 1 98 ? 7.023 8.790 -11.953 1.00 85.44 98 ILE A N 1
ATOM 812 C CA . ILE A 1 98 ? 7.261 7.873 -10.838 1.00 85.44 98 ILE A CA 1
ATOM 813 C C . ILE A 1 98 ? 6.981 8.572 -9.512 1.00 85.44 98 ILE A C 1
ATOM 815 O O . ILE A 1 98 ? 6.314 7.972 -8.681 1.00 85.44 98 ILE A O 1
ATOM 819 N N . TYR A 1 99 ? 7.407 9.823 -9.318 1.00 87.25 99 TYR A N 1
ATOM 820 C CA . TYR A 1 99 ? 7.233 10.528 -8.040 1.00 87.25 99 TYR A CA 1
ATOM 821 C C . TYR A 1 99 ? 5.775 10.720 -7.622 1.00 87.25 99 TYR A C 1
ATOM 823 O O . TYR A 1 99 ? 5.428 10.501 -6.462 1.00 87.25 99 TYR A O 1
ATOM 831 N N . GLU A 1 100 ? 4.900 11.101 -8.551 1.00 86.62 100 GLU A N 1
ATOM 832 C CA . GLU A 1 100 ? 3.478 11.227 -8.225 1.00 86.62 100 GLU A CA 1
ATOM 833 C C . GLU A 1 100 ? 2.886 9.866 -7.838 1.00 86.62 100 GLU A C 1
ATOM 835 O O . GLU A 1 100 ? 2.131 9.733 -6.871 1.00 86.62 100 GLU A O 1
ATOM 840 N N . ASN A 1 101 ? 3.265 8.825 -8.575 1.00 90.75 101 ASN A N 1
ATOM 841 C CA . ASN A 1 101 ? 2.737 7.495 -8.351 1.00 90.75 101 ASN A CA 1
ATOM 842 C C . ASN A 1 101 ? 3.336 6.813 -7.109 1.00 90.75 101 ASN A C 1
ATOM 844 O O . ASN A 1 101 ? 2.646 6.028 -6.463 1.00 90.75 101 ASN A O 1
ATOM 848 N N . THR A 1 102 ? 4.583 7.113 -6.729 1.00 91.94 102 THR A N 1
ATOM 849 C CA . THR A 1 102 ? 5.175 6.615 -5.479 1.00 91.94 102 THR A CA 1
ATOM 850 C C . THR A 1 102 ? 4.483 7.230 -4.277 1.00 91.94 102 THR A C 1
ATOM 852 O O . THR A 1 102 ? 4.192 6.496 -3.339 1.00 91.94 102 THR A O 1
ATOM 855 N N . ALA A 1 103 ? 4.145 8.522 -4.310 1.00 91.62 103 ALA A N 1
ATOM 856 C CA . ALA A 1 103 ? 3.382 9.161 -3.239 1.00 91.62 103 ALA A CA 1
ATOM 857 C C . ALA A 1 103 ? 2.012 8.488 -3.041 1.00 91.62 103 ALA A C 1
ATOM 859 O O . ALA A 1 103 ? 1.663 8.111 -1.922 1.00 91.62 103 ALA A O 1
ATOM 860 N N . LYS A 1 104 ? 1.278 8.255 -4.136 1.00 94.69 104 LYS A N 1
ATOM 861 C CA . LYS A 1 104 ? -0.021 7.561 -4.115 1.00 94.69 104 LYS A CA 1
ATOM 862 C C . LYS A 1 104 ? 0.091 6.109 -3.634 1.00 94.69 104 LYS A C 1
ATOM 864 O O . LYS A 1 104 ? -0.720 5.662 -2.828 1.00 94.69 104 LYS A O 1
ATOM 869 N N . LEU A 1 105 ? 1.120 5.383 -4.077 1.00 96.12 105 LEU A N 1
ATOM 870 C CA . LEU A 1 105 ? 1.378 4.015 -3.626 1.00 96.12 105 LEU A CA 1
ATOM 871 C C . LEU A 1 105 ? 1.742 3.963 -2.135 1.00 96.12 105 LEU A C 1
ATOM 873 O O . LEU A 1 105 ? 1.271 3.080 -1.427 1.00 96.12 105 LEU A O 1
ATOM 877 N N . ILE A 1 106 ? 2.559 4.901 -1.649 1.00 94.88 106 ILE A N 1
ATOM 878 C CA . ILE A 1 106 ? 2.923 4.998 -0.230 1.00 94.88 106 ILE A CA 1
ATOM 879 C C . ILE A 1 106 ? 1.677 5.239 0.623 1.00 94.88 106 ILE A C 1
ATOM 881 O O . ILE A 1 106 ? 1.491 4.543 1.618 1.00 94.88 106 ILE A O 1
ATOM 885 N N . ASP A 1 107 ? 0.811 6.171 0.224 1.00 94.31 107 ASP A N 1
ATOM 886 C CA . ASP A 1 107 ? -0.443 6.437 0.934 1.00 94.31 107 ASP A CA 1
ATOM 887 C C . ASP A 1 107 ? -1.350 5.196 0.974 1.00 94.31 107 ASP A C 1
ATOM 889 O O . ASP A 1 107 ? -1.827 4.788 2.034 1.00 94.31 107 ASP A O 1
ATOM 893 N N . ALA A 1 108 ? -1.506 4.507 -0.160 1.00 95.38 108 ALA A N 1
ATOM 894 C CA . ALA A 1 108 ? -2.263 3.260 -0.220 1.00 95.38 108 ALA A CA 1
ATOM 895 C C . ALA A 1 108 ? -1.684 2.165 0.693 1.00 95.38 108 ALA A C 1
ATOM 897 O O . ALA A 1 108 ? -2.440 1.474 1.371 1.00 95.38 108 ALA A O 1
ATOM 898 N N . LEU A 1 109 ? -0.356 2.037 0.768 1.00 94.81 109 LEU A N 1
ATOM 899 C CA . LEU A 1 109 ? 0.314 1.090 1.664 1.00 94.81 109 LEU A CA 1
ATOM 900 C C . LEU A 1 109 ? 0.132 1.446 3.144 1.00 94.81 109 LEU A C 1
ATOM 902 O O . LEU A 1 109 ? -0.024 0.546 3.966 1.00 94.81 109 LEU A O 1
ATOM 906 N N . TYR A 1 110 ? 0.137 2.731 3.505 1.00 92.00 110 TYR A N 1
ATOM 907 C CA . TYR A 1 110 ? -0.165 3.154 4.875 1.00 92.00 110 TYR A CA 1
ATOM 908 C C . TYR A 1 110 ? -1.609 2.847 5.260 1.00 92.00 110 TYR A C 1
ATOM 910 O O . TYR A 1 110 ? -1.855 2.366 6.367 1.00 92.00 110 TYR A O 1
ATOM 918 N N . ASN A 1 111 ? -2.550 3.072 4.345 1.00 90.00 111 ASN A N 1
ATOM 919 C CA . ASN A 1 111 ? -3.950 2.723 4.559 1.00 90.00 111 ASN A CA 1
ATOM 920 C C . ASN A 1 111 ? -4.124 1.209 4.736 1.00 90.00 111 ASN A C 1
ATOM 922 O O . ASN A 1 111 ? -4.782 0.784 5.682 1.00 90.00 111 ASN A O 1
ATOM 926 N N . GLU A 1 112 ? -3.454 0.404 3.910 1.00 90.44 112 GLU A N 1
ATOM 927 C CA . GLU A 1 112 ? -3.431 -1.055 4.047 1.00 90.44 112 GLU A CA 1
ATOM 928 C C . GLU A 1 112 ? -2.807 -1.498 5.384 1.00 90.44 112 GLU A C 1
ATOM 930 O O . GLU A 1 112 ? -3.281 -2.422 6.037 1.00 90.44 112 GLU A O 1
ATOM 935 N N . LEU A 1 113 ? -1.750 -0.832 5.853 1.00 89.31 113 LEU A N 1
ATOM 936 C CA . LEU A 1 113 ? -1.165 -1.129 7.162 1.00 89.31 113 LEU A CA 1
ATOM 937 C C . LEU A 1 113 ? -2.127 -0.779 8.309 1.00 89.31 113 LEU A C 1
ATOM 939 O O . LEU A 1 113 ? -2.212 -1.514 9.299 1.00 89.31 113 LEU A O 1
ATOM 943 N N . LYS A 1 114 ? -2.858 0.337 8.184 1.00 81.88 114 LYS A N 1
ATOM 944 C CA . LYS A 1 114 ? -3.848 0.775 9.176 1.00 81.88 114 LYS A CA 1
ATOM 945 C C . LYS A 1 114 ? -4.985 -0.240 9.287 1.00 81.88 114 LYS A C 1
ATOM 947 O O . LYS A 1 114 ? -5.339 -0.598 10.406 1.00 81.88 114 LYS A O 1
ATOM 952 N N . THR A 1 115 ? -5.508 -0.748 8.169 1.00 77.38 115 THR A N 1
ATOM 953 C CA . THR A 1 115 ? -6.579 -1.763 8.176 1.00 77.38 115 THR A CA 1
ATOM 954 C C . THR A 1 115 ? -6.124 -3.082 8.795 1.00 77.38 115 THR A C 1
ATOM 956 O O . THR A 1 115 ? -6.860 -3.665 9.586 1.00 77.38 115 THR A O 1
ATOM 959 N N . HIS A 1 116 ? -4.893 -3.528 8.528 1.00 76.81 116 HIS A N 1
ATOM 960 C CA . HIS A 1 116 ? -4.350 -4.729 9.172 1.00 76.81 116 HIS A CA 1
ATOM 961 C C . HIS A 1 116 ? -4.136 -4.564 10.682 1.00 76.81 116 HIS A C 1
ATOM 963 O O . HIS A 1 116 ? -4.291 -5.520 11.441 1.00 76.81 116 HIS A O 1
ATOM 969 N N . THR A 1 117 ? -3.765 -3.364 11.128 1.00 69.75 117 THR A N 1
ATOM 970 C CA . THR A 1 117 ? -3.542 -3.075 12.555 1.00 69.75 117 THR A CA 1
ATOM 971 C C . THR A 1 117 ? -4.865 -2.873 13.300 1.00 69.75 117 THR A C 1
ATOM 973 O O . THR A 1 117 ? -4.979 -3.198 14.482 1.00 69.75 117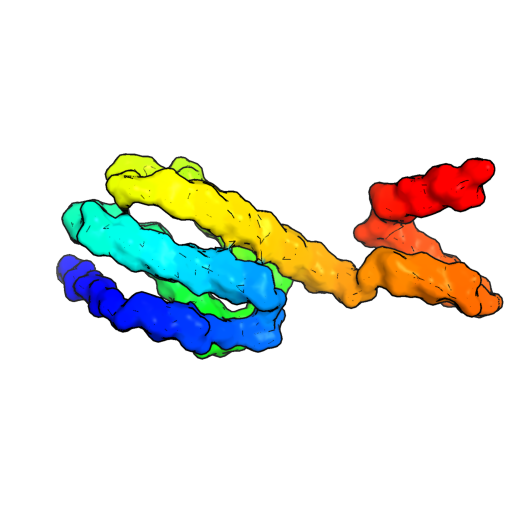 THR A O 1
ATOM 976 N N . HIS A 1 118 ? -5.884 -2.379 12.600 1.00 66.75 118 HIS A N 1
ATOM 977 C CA . HIS A 1 118 ? -7.191 -2.046 13.149 1.00 66.75 118 HIS A CA 1
ATOM 978 C C . HIS A 1 118 ? -8.303 -2.675 12.297 1.00 66.75 118 HIS A C 1
ATOM 980 O O . HIS A 1 118 ? -8.966 -1.971 11.532 1.00 66.75 118 HIS A O 1
ATOM 986 N N . PRO A 1 119 ? -8.519 -3.999 12.417 1.00 62.16 119 PRO A N 1
ATOM 987 C CA . PRO A 1 119 ? -9.470 -4.719 11.571 1.00 62.16 119 PRO A CA 1
ATOM 988 C C . PRO A 1 119 ? -10.931 -4.342 11.848 1.00 62.16 119 PRO A C 1
ATOM 990 O O . PRO A 1 119 ? -11.779 -4.539 10.986 1.00 62.16 119 PRO A O 1
ATOM 993 N N . VAL A 1 120 ? -11.227 -3.800 13.034 1.00 71.12 120 VAL A N 1
ATOM 994 C CA . VAL A 1 120 ? -12.549 -3.263 13.378 1.00 71.12 120 VAL A CA 1
ATOM 995 C C . VAL A 1 120 ? -12.509 -1.754 13.207 1.00 71.12 120 VAL A C 1
ATOM 997 O O . VAL A 1 120 ? -11.653 -1.084 13.790 1.00 71.12 120 VAL A O 1
ATOM 1000 N N . ALA A 1 121 ? -13.432 -1.208 12.417 1.00 78.50 121 ALA A N 1
ATOM 1001 C CA . ALA A 1 121 ? -13.473 0.226 12.184 1.00 78.50 121 ALA A CA 1
ATOM 1002 C C . ALA A 1 121 ? -13.827 0.973 13.480 1.00 78.50 121 ALA A C 1
ATOM 1004 O O . ALA A 1 121 ? -14.679 0.537 14.256 1.00 78.50 121 ALA A O 1
ATOM 1005 N N . PHE A 1 122 ? -13.233 2.151 13.685 1.00 84.25 122 PHE A N 1
ATOM 1006 C CA . PHE A 1 122 ? -13.527 3.012 14.838 1.00 84.25 122 PHE A CA 1
ATOM 1007 C C . PHE A 1 122 ? -15.039 3.201 15.061 1.00 84.25 122 PHE A C 1
ATOM 1009 O O . PHE A 1 122 ? -15.535 3.040 16.173 1.00 84.25 122 PHE A O 1
ATOM 1016 N N . ASN A 1 123 ? -15.789 3.467 13.987 1.00 84.69 123 ASN A N 1
ATOM 1017 C CA . ASN A 1 123 ? -17.237 3.674 14.052 1.00 84.69 123 ASN A CA 1
ATOM 1018 C C . ASN A 1 123 ? -18.004 2.426 14.512 1.00 84.69 123 ASN A C 1
ATOM 1020 O O . ASN A 1 123 ? -19.019 2.559 15.189 1.00 84.69 123 ASN A O 1
ATOM 1024 N N . GLU A 1 124 ? -17.530 1.225 14.177 1.00 88.44 124 GLU A N 1
ATOM 1025 C CA . GLU A 1 124 ? -18.143 -0.022 14.639 1.00 88.44 124 GLU A CA 1
ATOM 1026 C C . GLU A 1 124 ? -17.907 -0.213 16.136 1.00 88.44 124 GLU A C 1
ATOM 1028 O O . GLU A 1 124 ? -18.846 -0.534 16.860 1.00 88.44 124 GLU A O 1
ATOM 1033 N N . LEU A 1 125 ? -16.695 0.069 16.626 1.00 90.31 125 LEU A N 1
ATOM 1034 C CA . LEU A 1 125 ? -16.397 0.037 18.061 1.00 90.31 125 LEU A CA 1
ATOM 1035 C C . LEU A 1 125 ? -17.246 1.045 18.841 1.00 90.31 125 LEU A C 1
ATOM 1037 O O . LEU A 1 125 ? -17.794 0.690 19.882 1.00 90.31 125 LEU A O 1
ATOM 1041 N N . ILE A 1 126 ? -17.418 2.267 18.327 1.00 92.69 126 ILE A N 1
ATOM 1042 C CA . ILE A 1 126 ? -18.318 3.267 18.924 1.00 92.69 126 ILE A CA 1
ATOM 1043 C C . ILE A 1 126 ? -19.771 2.783 18.906 1.00 92.69 126 ILE A C 1
ATOM 1045 O O . ILE A 1 126 ? -20.481 2.918 19.902 1.00 92.69 126 ILE A O 1
ATOM 1049 N N . ASN A 1 127 ? -20.219 2.181 17.803 1.00 91.81 127 ASN A N 1
ATOM 1050 C CA . ASN A 1 127 ? -21.567 1.636 17.704 1.00 91.81 127 ASN A CA 1
ATOM 1051 C C . ASN A 1 127 ? -21.801 0.520 18.735 1.00 91.81 127 ASN A C 1
ATOM 1053 O O . ASN A 1 127 ? -22.828 0.510 19.408 1.00 91.81 127 ASN A O 1
ATOM 1057 N N . ILE A 1 128 ? -20.842 -0.392 18.911 1.00 92.00 128 ILE A N 1
ATOM 1058 C CA . ILE A 1 128 ? -20.938 -1.450 19.924 1.00 92.00 128 ILE A CA 1
ATOM 1059 C C . ILE A 1 128 ? -20.906 -0.838 21.331 1.00 92.00 128 ILE A C 1
ATOM 1061 O O . ILE A 1 128 ? -21.731 -1.211 22.162 1.00 92.00 128 ILE A O 1
ATOM 1065 N N . LEU A 1 129 ? -20.016 0.127 21.592 1.00 93.31 129 LEU A N 1
ATOM 1066 C CA . LEU A 1 129 ? -19.910 0.815 22.883 1.00 93.31 129 LEU A CA 1
ATOM 1067 C C . LEU A 1 129 ? -21.232 1.472 23.299 1.00 93.31 129 LEU A C 1
ATOM 1069 O O . LEU A 1 129 ? -21.645 1.344 24.449 1.00 93.31 129 LEU A O 1
ATOM 1073 N N . ASN A 1 130 ? -21.897 2.148 22.361 1.00 92.44 130 ASN A N 1
ATOM 1074 C CA . ASN A 1 130 ? -23.129 2.888 22.625 1.00 92.44 130 ASN A CA 1
ATOM 1075 C C . ASN A 1 130 ? -24.357 1.985 22.791 1.00 92.44 130 ASN A C 1
ATOM 1077 O O . ASN A 1 130 ? -25.303 2.373 23.472 1.00 92.44 130 ASN A O 1
ATOM 1081 N N . ASN A 1 131 ? -24.358 0.798 22.176 1.00 94.38 131 ASN A N 1
ATOM 1082 C CA . ASN A 1 131 ? -25.519 -0.096 22.174 1.00 94.38 131 ASN A CA 1
ATOM 1083 C C . ASN A 1 131 ? -25.391 -1.295 23.122 1.00 94.38 131 ASN A C 1
ATOM 1085 O O . ASN A 1 131 ? -26.381 -1.982 23.370 1.00 94.38 131 ASN A O 1
ATOM 1089 N N . THR A 1 132 ? -24.201 -1.583 23.648 1.00 94.50 132 THR A N 1
ATOM 1090 C CA . THR A 1 132 ? -24.020 -2.691 24.591 1.00 94.50 132 THR A CA 1
ATOM 1091 C C . THR A 1 132 ? -24.456 -2.307 26.005 1.00 94.50 132 THR A C 1
ATOM 1093 O O . THR A 1 132 ? -24.168 -1.215 26.499 1.00 94.50 132 THR A O 1
ATOM 1096 N N . THR A 1 133 ? -25.124 -3.229 26.696 1.00 93.94 133 THR A N 1
ATOM 1097 C CA . THR A 1 133 ? -25.464 -3.099 28.123 1.00 93.94 133 THR A CA 1
ATOM 1098 C C . THR A 1 133 ? -24.473 -3.824 29.034 1.00 93.94 133 THR A C 1
ATOM 1100 O O . THR A 1 133 ? -24.558 -3.679 30.249 1.00 93.94 133 THR A O 1
ATOM 1103 N N . ASP A 1 134 ? -23.548 -4.613 28.475 1.00 95.69 134 ASP A N 1
ATOM 1104 C CA . ASP A 1 134 ? -22.546 -5.344 29.253 1.00 95.69 134 ASP A CA 1
ATOM 1105 C C . ASP A 1 134 ? -21.364 -4.437 29.622 1.00 95.69 134 ASP A C 1
ATOM 1107 O O . ASP A 1 134 ? -20.578 -4.025 28.767 1.00 95.69 134 ASP A O 1
ATOM 1111 N N . GLU A 1 135 ? -21.224 -4.144 30.914 1.00 94.38 135 GLU A N 1
ATOM 1112 C CA . GLU A 1 135 ? -20.188 -3.242 31.432 1.00 94.38 135 GLU A CA 1
ATOM 1113 C C . GLU A 1 135 ? -18.764 -3.759 31.180 1.00 94.38 135 GLU A C 1
ATOM 1115 O O . GLU A 1 135 ? -17.859 -2.978 30.882 1.00 94.38 135 GLU A O 1
ATOM 1120 N N . ASN A 1 136 ? -18.552 -5.077 31.201 1.00 94.12 136 ASN A N 1
ATOM 1121 C CA . ASN A 1 136 ? -17.240 -5.657 30.903 1.00 94.12 136 ASN A CA 1
ATOM 1122 C C . ASN A 1 136 ? -16.845 -5.439 29.435 1.00 94.12 136 ASN A C 1
ATOM 1124 O O . ASN A 1 136 ? -15.694 -5.096 29.132 1.00 94.12 136 ASN A O 1
ATOM 1128 N N . THR A 1 137 ? -17.805 -5.583 28.522 1.00 91.44 137 THR A N 1
ATOM 1129 C CA . THR A 1 137 ? -17.641 -5.275 27.100 1.00 91.44 137 THR A CA 1
ATOM 1130 C C . THR A 1 137 ? -17.379 -3.786 26.894 1.00 91.44 137 THR A C 1
ATOM 1132 O O . THR A 1 137 ? -16.441 -3.450 26.170 1.00 91.44 137 THR A O 1
ATOM 1135 N N . LYS A 1 138 ? -18.106 -2.884 27.576 1.00 93.69 138 LYS A N 1
ATOM 1136 C CA . LYS A 1 138 ? -17.829 -1.434 27.508 1.00 93.69 138 LYS A CA 1
ATOM 1137 C C . LYS A 1 138 ? -16.398 -1.111 27.917 1.00 93.69 138 LYS A C 1
ATOM 1139 O O . LYS A 1 138 ? -15.685 -0.457 27.162 1.00 93.69 138 LYS A O 1
ATOM 1144 N N . ILE A 1 139 ? -15.952 -1.611 29.072 1.00 94.00 139 ILE A N 1
ATOM 1145 C CA . ILE A 1 139 ? -14.586 -1.396 29.572 1.00 94.00 139 ILE A CA 1
ATOM 1146 C C . ILE A 1 139 ? -13.548 -1.906 28.564 1.00 94.00 139 ILE A C 1
ATOM 1148 O O . ILE A 1 139 ? -12.542 -1.240 28.314 1.00 94.00 139 ILE A O 1
ATOM 1152 N N . SER A 1 140 ? -13.785 -3.076 27.972 1.00 92.62 140 SER A N 1
ATOM 1153 C CA . SER A 1 140 ? -12.880 -3.668 26.981 1.00 92.62 140 SER A CA 1
ATOM 1154 C C . SER A 1 140 ? -12.790 -2.825 25.707 1.00 92.62 140 SER A C 1
ATOM 1156 O O . SER A 1 140 ? -11.693 -2.582 25.204 1.00 92.62 140 SER A O 1
ATOM 1158 N N . ILE A 1 141 ? -13.924 -2.324 25.216 1.00 91.88 141 ILE A N 1
ATOM 1159 C CA . ILE A 1 141 ? -13.977 -1.470 24.026 1.00 91.88 141 ILE A CA 1
ATOM 1160 C C . ILE A 1 141 ? -13.324 -0.113 24.290 1.00 91.88 141 ILE A C 1
ATOM 1162 O O . ILE A 1 141 ? -12.546 0.343 23.458 1.00 91.88 141 ILE A O 1
ATOM 1166 N N . ILE A 1 142 ? -13.565 0.503 25.451 1.00 92.12 142 ILE A N 1
ATOM 1167 C CA . ILE A 1 142 ? -12.915 1.766 25.832 1.00 92.12 142 ILE A CA 1
ATOM 1168 C C . ILE A 1 142 ? -11.393 1.606 25.813 1.00 92.12 142 ILE A C 1
ATOM 1170 O O . ILE A 1 142 ? -10.709 2.390 25.163 1.00 92.12 142 ILE A O 1
ATOM 1174 N N . LYS A 1 143 ? -10.856 0.540 26.423 1.00 91.38 143 LYS A N 1
ATOM 1175 C CA . LYS A 1 143 ? -9.409 0.263 26.402 1.00 91.38 143 LYS A CA 1
ATOM 1176 C C . LYS A 1 143 ? -8.863 0.093 24.984 1.00 91.38 143 LYS A C 1
ATOM 1178 O O . LYS A 1 143 ? -7.762 0.559 24.690 1.00 91.38 143 LYS A O 1
ATOM 1183 N N . LEU A 1 144 ? -9.609 -0.571 24.098 1.00 88.81 144 LEU A N 1
ATOM 1184 C CA . LEU A 1 144 ? -9.226 -0.713 22.692 1.00 88.81 144 LEU A CA 1
ATOM 1185 C C . LEU A 1 144 ? -9.216 0.639 21.970 1.00 88.81 144 LEU A C 1
ATOM 1187 O O . LEU A 1 144 ? -8.257 0.923 21.257 1.00 88.81 144 LEU A O 1
ATOM 1191 N N . LEU A 1 145 ? -10.232 1.476 22.183 1.00 89.44 145 LEU A N 1
ATOM 1192 C CA . LEU A 1 145 ? -10.330 2.818 21.606 1.00 89.44 145 LEU A CA 1
ATOM 1193 C C . LEU A 1 145 ? -9.202 3.737 22.096 1.00 89.44 145 LEU A C 1
ATOM 1195 O O . LEU A 1 145 ? -8.561 4.400 21.287 1.00 89.44 145 LEU A O 1
ATOM 1199 N N . GLU A 1 146 ? -8.900 3.725 23.393 1.00 88.56 146 GLU A N 1
ATOM 1200 C CA . GLU A 1 146 ? -7.826 4.533 23.987 1.00 88.56 146 GLU A CA 1
ATOM 1201 C C . GLU A 1 146 ? -6.438 4.147 23.468 1.00 88.56 146 GLU A C 1
ATOM 1203 O O . GLU A 1 146 ? -5.609 5.024 23.220 1.00 88.56 146 GLU A O 1
ATOM 1208 N N . SER A 1 147 ? -6.186 2.849 23.284 1.00 83.88 147 SER A N 1
ATOM 1209 C CA . SER A 1 147 ? -4.877 2.336 22.861 1.00 83.88 147 SER A CA 1
ATOM 1210 C C . SER A 1 147 ? -4.642 2.389 21.352 1.00 83.88 147 SER A C 1
ATOM 1212 O O . SER A 1 147 ? -3.504 2.574 20.929 1.00 83.88 147 SER A O 1
ATOM 1214 N N . ASN A 1 148 ? -5.692 2.230 20.543 1.00 81.31 148 ASN A N 1
ATOM 1215 C CA . ASN A 1 148 ? -5.567 2.051 19.093 1.00 81.31 148 ASN A CA 1
ATOM 1216 C C . ASN A 1 148 ? -6.138 3.210 18.267 1.00 81.31 148 ASN A C 1
ATOM 1218 O O . ASN A 1 148 ? -5.799 3.350 17.097 1.00 81.31 148 ASN A O 1
ATOM 1222 N N . PHE A 1 149 ? -6.993 4.042 18.859 1.00 83.50 149 PHE A N 1
ATOM 1223 C CA . PHE A 1 149 ? -7.702 5.126 18.176 1.00 83.50 149 PHE A CA 1
ATOM 1224 C C . PHE A 1 149 ? -7.672 6.409 19.009 1.00 83.50 149 PHE A C 1
ATOM 1226 O O . PHE A 1 149 ? -8.670 7.118 19.104 1.00 83.50 149 PHE A O 1
ATOM 1233 N N . THR A 1 150 ? -6.547 6.696 19.672 1.00 83.06 150 THR A N 1
ATOM 1234 C CA . THR A 1 150 ? -6.450 7.746 20.697 1.00 83.06 150 THR A CA 1
ATOM 1235 C C . THR A 1 150 ? -6.972 9.100 20.212 1.00 83.06 150 THR A C 1
ATOM 1237 O O . THR A 1 150 ? -7.754 9.740 20.913 1.00 83.06 150 THR A O 1
ATOM 1240 N N . LEU A 1 151 ? -6.580 9.534 19.008 1.00 82.25 151 LEU A N 1
ATOM 1241 C CA . LEU A 1 151 ? -7.001 10.823 18.458 1.00 82.25 151 LEU A CA 1
ATOM 1242 C C . LEU A 1 151 ? -8.491 10.818 18.095 1.00 82.25 151 LEU A C 1
ATOM 1244 O O . LEU A 1 151 ? -9.227 11.716 18.504 1.00 82.25 151 LEU A O 1
ATOM 1248 N N . GLU A 1 152 ? -8.945 9.809 17.350 1.00 85.06 152 GLU A N 1
ATOM 1249 C CA . GLU A 1 152 ? -10.345 9.658 16.952 1.00 85.06 152 GLU A CA 1
ATOM 1250 C C . GLU A 1 152 ? -11.274 9.556 18.178 1.00 85.06 152 GLU A C 1
ATOM 1252 O O . GLU A 1 152 ? -12.332 10.190 18.217 1.00 85.06 152 GLU A O 1
ATOM 1257 N N . TYR A 1 153 ? -10.858 8.833 19.222 1.00 91.06 153 TYR A N 1
ATOM 1258 C CA . TYR A 1 153 ? -11.615 8.688 20.462 1.00 91.06 153 TYR A CA 1
ATOM 1259 C C . TYR A 1 153 ? -11.666 9.992 21.264 1.00 91.06 153 TYR A C 1
ATOM 1261 O O . TYR A 1 153 ? -12.737 10.378 21.727 1.00 91.06 153 TYR A O 1
ATOM 1269 N N . GLN A 1 154 ? -10.559 10.734 21.362 1.00 87.94 154 GLN A N 1
ATOM 1270 C CA . GLN A 1 154 ? -10.565 12.062 21.987 1.00 87.94 154 GLN A CA 1
ATOM 1271 C C . GLN A 1 154 ? -11.499 13.040 21.263 1.00 87.94 154 GLN A C 1
ATOM 1273 O O . GLN A 1 154 ? -12.242 13.778 21.910 1.00 87.94 154 GLN A O 1
ATOM 1278 N N . GLN A 1 155 ? -11.513 13.023 19.927 1.00 87.25 155 GLN A N 1
ATOM 1279 C CA . GLN A 1 155 ? -12.447 13.835 19.143 1.00 87.25 155 GLN A CA 1
ATOM 1280 C C . GLN A 1 155 ? -13.904 13.423 19.374 1.00 87.25 155 GLN A C 1
ATOM 1282 O O . GLN A 1 155 ? -14.775 14.286 19.464 1.00 87.25 155 GLN A O 1
ATOM 1287 N N . TYR A 1 156 ? -14.178 12.121 19.483 1.00 90.38 156 TYR A N 1
ATOM 1288 C CA . TYR A 1 156 ? -15.503 11.618 19.836 1.00 90.38 156 TYR A CA 1
ATOM 1289 C C . TYR A 1 156 ? -15.945 12.108 21.221 1.00 90.38 156 TYR A C 1
ATOM 1291 O O . TYR A 1 156 ? -17.023 12.690 21.334 1.00 90.38 156 TYR A O 1
ATOM 1299 N N . LEU A 1 157 ? -15.093 11.968 22.244 1.00 90.12 157 LEU A N 1
ATOM 1300 C CA . LEU A 1 157 ? -15.362 12.452 23.603 1.00 90.12 157 LEU A CA 1
ATOM 1301 C C . LEU A 1 157 ? -15.643 13.961 23.634 1.00 90.12 157 LEU A C 1
ATOM 1303 O O . LEU A 1 157 ? -16.552 14.404 24.330 1.00 90.12 157 LEU A O 1
ATOM 1307 N N . ALA A 1 158 ? -14.902 14.755 22.859 1.00 89.69 158 ALA A N 1
ATOM 1308 C CA . ALA A 1 158 ? -15.135 16.194 22.760 1.00 89.69 158 ALA A CA 1
ATOM 1309 C C . ALA A 1 158 ? -16.502 16.541 22.141 1.00 89.69 158 ALA A C 1
ATOM 1311 O O . ALA A 1 158 ? -17.086 17.555 22.504 1.00 89.69 158 ALA A O 1
ATOM 1312 N N . ARG A 1 159 ? -17.022 15.713 21.223 1.00 87.75 159 ARG A N 1
ATOM 1313 C CA . ARG A 1 159 ? -18.327 15.933 20.574 1.00 87.75 159 ARG A CA 1
ATOM 1314 C C . ARG A 1 159 ? -19.513 15.571 21.460 1.00 87.75 159 ARG A C 1
ATOM 1316 O O . ARG A 1 159 ? -20.548 16.205 21.327 1.00 87.75 159 ARG A O 1
ATOM 1323 N N . ILE A 1 160 ? -19.381 14.551 22.306 1.00 86.81 160 ILE A N 1
ATOM 1324 C CA . ILE A 1 160 ? -20.473 14.098 23.188 1.00 86.81 160 ILE A CA 1
ATOM 1325 C C . ILE A 1 160 ? -20.539 14.865 24.517 1.00 86.81 160 ILE A C 1
ATOM 1327 O O . ILE A 1 160 ? -21.553 14.797 25.200 1.00 86.81 160 ILE A O 1
ATOM 1331 N N . ASN A 1 161 ? -19.461 15.563 24.893 1.00 69.88 161 ASN A N 1
ATOM 1332 C CA . ASN A 1 161 ? -19.395 16.417 26.086 1.00 69.88 161 ASN A CA 1
ATOM 1333 C C . ASN A 1 161 ? -19.786 17.888 25.802 1.00 69.88 161 ASN A C 1
ATOM 1335 O O . ASN A 1 161 ? -19.551 18.750 26.651 1.00 69.88 161 ASN A O 1
ATOM 1339 N N . LEU A 1 162 ? -20.345 18.171 24.619 1.00 47.69 162 LEU A N 1
ATOM 1340 C CA . LEU A 1 162 ? -20.957 19.445 24.211 1.00 47.69 162 LEU A CA 1
ATOM 1341 C C . LEU A 1 162 ? -22.481 19.298 24.186 1.00 47.69 162 LEU A C 1
ATOM 1343 O O . LEU A 1 162 ? -23.155 20.283 24.559 1.00 47.69 162 LEU A O 1
#

Organism: NCBI:txid1077256

Sequence (162 aa):
MKLKKKLEIIEIDDILTVNNSYLSDNLNHYMKSMLFNLRIIFRHNIDDNLEDLIKFYYKIEDILTKNIKLENEDIKKLITQTTKITLNTTNVHGISIIYENTAKLIDALYNELKTHTHPVAFNELINILNNTTDENTKISIIKLLESNFTLEYQQYLARINL